Protein AF-A0A8T2BFK9-F1 (afdb_monomer_lite)

Foldseek 3Di:
DDDDDDDDDDPPPPPDDPPLPPPPPVQWFFFWKQAQVRDIDTDTDHLVVQLVDDRMHTDFDADPVRQTDGSSNNSVVRVVVVQCPPCVLNPPPDPDPVPPDVVSVVVSVCSVVVD

Structure (mmCIF, N/CA/C/O backbone):
data_AF-A0A8T2BFK9-F1
#
_entry.id   AF-A0A8T2BFK9-F1
#
loop_
_atom_site.group_PDB
_atom_site.id
_atom_site.type_symbol
_atom_site.label_atom_id
_atom_site.label_alt_id
_atom_site.label_comp_id
_atom_site.label_asym_id
_atom_site.label_entity_id
_atom_site.label_seq_id
_atom_site.pdbx_PDB_ins_code
_atom_site.Cartn_x
_atom_site.Cartn_y
_atom_site.Cartn_z
_atom_site.occupancy
_atom_site.B_iso_or_equiv
_atom_site.auth_seq_id
_atom_site.auth_comp_id
_atom_site.auth_asym_id
_atom_site.auth_atom_id
_atom_site.pdbx_PDB_model_num
ATOM 1 N N . MET A 1 1 ? -18.096 48.099 11.848 1.00 42.66 1 MET A N 1
ATOM 2 C CA . MET A 1 1 ? -18.595 47.252 10.744 1.00 42.66 1 MET A CA 1
ATOM 3 C C . MET A 1 1 ? -18.035 47.788 9.443 1.00 42.66 1 MET A C 1
ATOM 5 O O . MET A 1 1 ? -18.341 48.922 9.105 1.00 42.66 1 MET A O 1
ATOM 9 N N . SER A 1 2 ? -17.185 47.015 8.776 1.00 37.16 2 SER A N 1
ATOM 10 C CA . SER A 1 2 ? -17.027 46.963 7.313 1.00 37.16 2 SER A CA 1
ATOM 11 C C . SER A 1 2 ? -15.966 45.904 7.043 1.00 37.16 2 SER A C 1
ATOM 13 O O . SER A 1 2 ? -14.784 46.130 7.286 1.00 37.16 2 SER A O 1
ATOM 15 N N . GLY A 1 3 ? -16.435 44.709 6.685 1.00 35.38 3 GLY A N 1
ATOM 16 C CA . GLY A 1 3 ? -15.597 43.604 6.246 1.00 35.38 3 GLY A CA 1
ATOM 17 C C . GLY A 1 3 ? -15.188 43.823 4.797 1.00 35.38 3 GLY A C 1
ATOM 18 O O . GLY A 1 3 ? -15.998 44.244 3.974 1.00 35.38 3 GLY A O 1
ATOM 19 N N . THR A 1 4 ? -13.924 43.562 4.504 1.00 39.31 4 THR A N 1
ATOM 20 C CA . THR A 1 4 ? -13.412 43.427 3.144 1.00 39.31 4 THR A CA 1
ATOM 21 C C . THR A 1 4 ? -13.454 41.950 2.773 1.00 39.31 4 THR A C 1
ATOM 23 O O . THR A 1 4 ? -12.675 41.162 3.310 1.00 39.31 4 THR A O 1
ATOM 26 N N . ASP A 1 5 ? -14.374 41.588 1.879 1.00 41.19 5 ASP A N 1
ATOM 27 C CA . ASP A 1 5 ? -14.391 40.296 1.196 1.00 41.19 5 ASP A CA 1
ATOM 28 C C . ASP A 1 5 ? -13.252 40.253 0.173 1.00 41.19 5 ASP A C 1
ATOM 30 O O . ASP A 1 5 ? -13.281 40.946 -0.845 1.00 41.19 5 ASP A O 1
ATOM 34 N N . SER A 1 6 ? -12.248 39.420 0.436 1.00 42.34 6 SER A N 1
ATOM 35 C CA . SER A 1 6 ? -11.244 39.043 -0.557 1.00 42.34 6 SER A CA 1
ATOM 36 C C . SER A 1 6 ? -11.670 37.727 -1.201 1.00 42.34 6 SER A C 1
ATOM 38 O O . SER A 1 6 ? -11.502 36.656 -0.619 1.00 42.34 6 SER A O 1
ATOM 40 N N . GLN A 1 7 ? -12.220 37.805 -2.414 1.00 45.34 7 GLN A N 1
ATOM 41 C CA . GLN A 1 7 ? -12.362 36.648 -3.296 1.00 45.34 7 GLN A CA 1
ATOM 42 C C . GLN A 1 7 ? -10.968 36.136 -3.680 1.00 45.34 7 GLN A C 1
ATOM 44 O O . GLN A 1 7 ? -10.213 36.829 -4.360 1.00 45.34 7 GLN A O 1
ATOM 49 N N . VAL A 1 8 ? -10.632 34.913 -3.270 1.00 36.34 8 VAL A N 1
ATOM 50 C CA . VAL A 1 8 ? -9.450 34.196 -3.764 1.00 36.34 8 VAL A CA 1
ATOM 51 C C . VAL A 1 8 ? -9.893 33.311 -4.925 1.00 36.34 8 VAL A C 1
ATOM 53 O O . VAL A 1 8 ? -10.671 32.374 -4.749 1.00 36.34 8 VAL A O 1
ATOM 56 N N . SER A 1 9 ? -9.419 33.635 -6.128 1.00 38.84 9 SER A N 1
ATOM 57 C CA . SER A 1 9 ? -9.572 32.804 -7.317 1.00 38.84 9 SER A CA 1
ATOM 58 C C . SER A 1 9 ? -8.622 31.606 -7.236 1.00 38.84 9 SER A C 1
ATOM 60 O O . SER A 1 9 ? -7.401 31.746 -7.268 1.00 38.84 9 SER A O 1
ATOM 62 N N . HIS A 1 10 ? -9.179 30.400 -7.142 1.00 37.72 10 HIS A N 1
ATOM 63 C CA . HIS A 1 10 ? -8.409 29.172 -7.306 1.00 37.72 10 HIS A CA 1
ATOM 64 C C . HIS A 1 10 ? -8.292 28.843 -8.796 1.00 37.72 10 HIS A C 1
ATOM 66 O O . HIS A 1 10 ? -9.161 28.201 -9.379 1.00 37.72 10 HIS A O 1
ATOM 72 N N . ASN A 1 11 ? -7.202 29.300 -9.412 1.00 38.94 11 ASN A N 1
ATOM 73 C CA . ASN A 1 11 ? -6.717 28.728 -10.662 1.00 38.94 11 ASN A CA 1
ATOM 74 C C . ASN A 1 11 ? -5.961 27.439 -10.315 1.00 38.94 11 ASN A C 1
ATOM 76 O O . ASN A 1 11 ? -4.835 27.493 -9.822 1.00 38.94 11 ASN A O 1
ATOM 80 N N . GLU A 1 12 ? -6.592 26.282 -10.520 1.00 43.38 12 GLU A N 1
ATOM 81 C CA . GLU A 1 12 ? -5.935 24.983 -10.363 1.00 43.38 12 GLU A CA 1
ATOM 82 C C . GLU A 1 12 ? -5.007 24.729 -11.559 1.00 43.38 12 GLU A C 1
ATOM 84 O O . GLU A 1 12 ? -5.443 24.361 -12.651 1.00 43.38 12 GLU A O 1
ATOM 89 N N . ASP A 1 13 ? -3.710 24.951 -11.351 1.00 41.88 13 ASP A N 1
ATOM 90 C CA . ASP A 1 13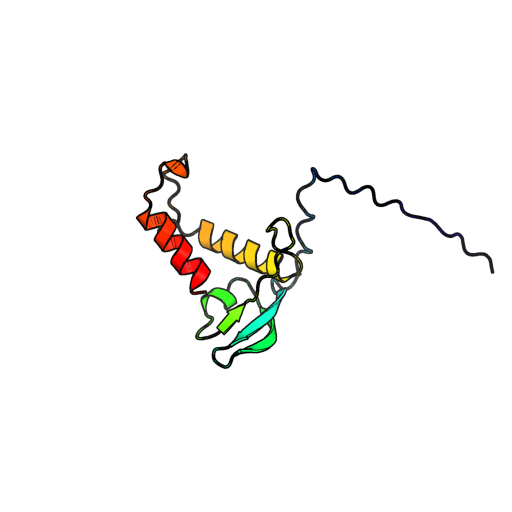 ? -2.657 24.541 -12.275 1.00 41.88 13 ASP A CA 1
ATOM 91 C C . ASP A 1 13 ? -2.530 23.007 -12.252 1.00 41.88 13 ASP A C 1
ATOM 93 O O . ASP A 1 13 ? -1.917 22.407 -11.367 1.00 41.88 13 ASP A O 1
ATOM 97 N N . LEU A 1 14 ? -3.166 22.362 -13.232 1.00 49.53 14 LEU A N 1
ATOM 98 C CA . LEU A 1 14 ? -3.252 20.905 -13.400 1.00 49.53 14 LEU A CA 1
ATOM 99 C C . LEU A 1 14 ? -1.898 20.225 -13.689 1.00 49.53 14 LEU A C 1
ATOM 101 O O . LEU A 1 14 ? -1.863 18.998 -13.827 1.00 49.53 14 LEU A O 1
ATOM 105 N N . SER A 1 15 ? -0.806 20.991 -13.804 1.00 46.62 15 SER A N 1
ATOM 106 C CA . SER A 1 15 ? 0.544 20.469 -14.043 1.00 46.62 15 SER A CA 1
ATOM 107 C C . SER A 1 15 ? 1.371 20.276 -12.768 1.00 46.62 15 SER A C 1
ATOM 109 O O . SER A 1 15 ? 2.423 19.630 -12.829 1.00 46.62 15 SER A O 1
ATOM 111 N N . ALA A 1 16 ? 0.938 20.809 -11.624 1.00 47.28 16 ALA A N 1
ATOM 112 C CA . ALA A 1 16 ? 1.640 20.590 -10.369 1.00 47.28 16 ALA A CA 1
ATOM 113 C C . ALA A 1 16 ? 1.334 19.177 -9.835 1.00 47.28 16 ALA A C 1
ATOM 115 O O . ALA A 1 16 ? 0.168 18.761 -9.841 1.00 47.28 16 ALA A O 1
ATOM 116 N N . PRO A 1 17 ? 2.338 18.411 -9.356 1.00 48.25 17 PRO A N 1
ATOM 117 C CA . PRO A 1 17 ? 2.041 17.242 -8.541 1.00 48.25 17 PRO A CA 1
ATOM 118 C C . PRO A 1 17 ? 1.132 17.689 -7.386 1.00 48.25 17 PRO A C 1
ATOM 120 O O . PRO A 1 17 ? 1.320 18.801 -6.878 1.00 48.25 17 PRO A O 1
ATOM 123 N N . PRO A 1 18 ? 0.141 16.868 -6.981 1.00 48.78 18 PRO A N 1
ATOM 124 C CA . PRO A 1 18 ? -0.705 17.206 -5.848 1.00 48.78 18 PRO A CA 1
ATOM 125 C C . PRO A 1 18 ? 0.203 17.614 -4.689 1.00 48.78 18 PRO A C 1
ATOM 127 O O . PRO A 1 18 ? 1.225 16.941 -4.496 1.00 48.78 18 PRO A O 1
ATOM 130 N N . PRO A 1 19 ? -0.117 18.692 -3.951 1.00 47.41 19 PRO A N 1
ATOM 131 C CA . PRO A 1 19 ? 0.653 19.040 -2.770 1.00 47.41 19 PRO A CA 1
ATOM 132 C C . PRO A 1 19 ? 0.805 17.767 -1.948 1.00 47.41 19 PRO A C 1
ATOM 134 O O . PRO A 1 19 ? -0.193 17.094 -1.667 1.00 47.41 19 PRO A O 1
ATOM 137 N N . LEU A 1 20 ? 2.061 17.388 -1.678 1.00 47.59 20 LEU A N 1
ATOM 138 C CA . LEU A 1 20 ? 2.361 16.260 -0.808 1.00 47.59 20 LEU A CA 1
ATOM 139 C C . LEU A 1 20 ? 1.499 16.479 0.430 1.00 47.59 20 LEU A C 1
ATOM 141 O O . LEU A 1 20 ? 1.572 17.550 1.037 1.00 47.59 20 LEU A O 1
ATOM 145 N N . GLY A 1 21 ? 0.589 15.532 0.691 1.00 52.25 21 GLY A N 1
ATOM 146 C CA . GLY A 1 21 ? -0.366 15.665 1.786 1.00 52.25 21 GLY A CA 1
ATOM 147 C C . GLY A 1 21 ? 0.394 16.067 3.049 1.00 52.25 21 GLY A C 1
ATOM 148 O O . GLY A 1 21 ? 1.548 15.647 3.179 1.00 52.25 21 GLY A O 1
ATOM 149 N N . PRO A 1 22 ? -0.197 16.907 3.923 1.00 51.94 22 PRO A N 1
ATOM 150 C CA . PRO A 1 22 ? 0.501 17.448 5.080 1.00 51.94 22 PRO A CA 1
ATOM 151 C C . PRO A 1 22 ? 1.271 16.320 5.749 1.00 51.94 22 PRO A C 1
ATOM 153 O O . PRO A 1 22 ? 0.688 15.277 6.057 1.00 51.94 22 PRO A O 1
ATOM 156 N N . GLU A 1 23 ? 2.585 16.501 5.875 1.00 48.66 23 GLU A N 1
ATOM 157 C CA . GLU A 1 23 ? 3.438 15.589 6.618 1.00 48.66 23 GLU A CA 1
ATOM 158 C C . GLU A 1 23 ? 2.851 15.537 8.027 1.00 48.66 23 GLU A C 1
ATOM 160 O O . GLU A 1 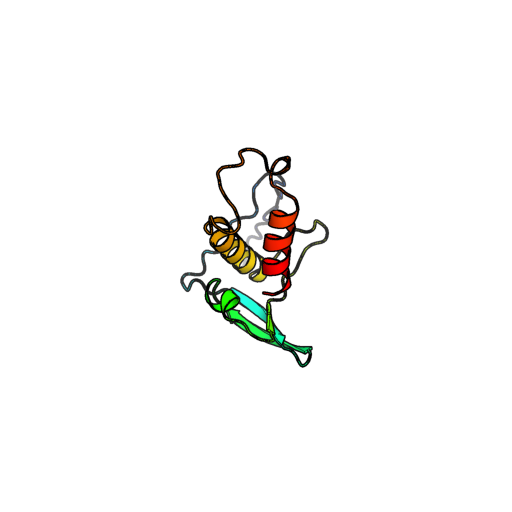23 ? 3.007 16.457 8.830 1.00 48.66 23 GLU A O 1
ATOM 165 N N . LEU A 1 24 ? 2.031 14.518 8.290 1.00 55.34 24 LEU A N 1
ATOM 166 C CA . LEU A 1 24 ? 1.439 14.324 9.597 1.00 55.34 24 LEU A CA 1
ATOM 167 C C . LEU A 1 24 ? 2.628 14.128 10.523 1.00 55.34 24 LEU A C 1
ATOM 169 O O . LEU A 1 24 ? 3.330 13.129 10.407 1.00 55.34 24 LEU A O 1
ATOM 173 N N . ALA A 1 25 ? 2.856 15.074 11.433 1.00 55.69 25 ALA A N 1
ATOM 174 C CA . ALA A 1 25 ? 3.981 15.057 12.371 1.00 55.69 25 ALA A CA 1
ATOM 175 C C . ALA A 1 25 ? 4.075 13.750 13.194 1.00 55.69 25 ALA A C 1
ATOM 177 O O . ALA A 1 25 ? 5.091 13.473 13.822 1.00 55.69 25 ALA A O 1
ATOM 178 N N . SER A 1 26 ? 3.011 12.938 13.192 1.00 66.56 26 SER A N 1
ATOM 179 C CA . SER A 1 26 ? 2.915 11.622 13.824 1.00 66.56 26 SER A CA 1
ATOM 180 C C . SER A 1 26 ? 3.244 10.428 12.912 1.00 66.56 26 SER A C 1
ATOM 182 O O . SER A 1 26 ? 3.349 9.310 13.415 1.00 66.56 26 SER A O 1
ATOM 184 N N . GLY A 1 27 ? 3.345 10.610 11.590 1.00 81.19 27 GLY A N 1
ATOM 185 C CA . GLY A 1 27 ? 3.474 9.520 10.615 1.00 81.19 27 GLY A CA 1
ATOM 186 C C . GLY A 1 27 ? 2.259 8.580 10.560 1.00 81.19 27 GLY A C 1
ATOM 187 O O . GLY A 1 27 ? 2.396 7.422 10.158 1.00 81.19 27 GLY A O 1
ATOM 188 N N . LYS A 1 28 ? 1.085 9.045 11.014 1.00 90.06 28 LYS A N 1
ATOM 189 C CA . LYS A 1 28 ? -0.182 8.299 11.017 1.00 90.06 28 LYS A CA 1
ATOM 190 C C . LYS A 1 28 ? -1.257 9.070 10.268 1.00 90.06 28 LYS A C 1
ATOM 192 O O . LYS A 1 28 ? -1.424 10.259 10.512 1.00 90.06 28 LYS A O 1
ATOM 197 N N . TRP A 1 29 ? -2.030 8.373 9.446 1.00 92.56 29 TRP A N 1
ATOM 198 C CA . TRP A 1 29 ? -3.115 8.914 8.629 1.00 92.56 29 TRP A CA 1
ATOM 199 C C . TRP A 1 29 ? -4.464 8.443 9.157 1.00 92.56 29 TRP A C 1
ATOM 201 O O . TRP A 1 29 ? -4.586 7.301 9.610 1.00 92.56 29 TRP A O 1
ATOM 211 N N . ARG A 1 30 ? -5.482 9.306 9.086 1.00 93.75 30 ARG A N 1
ATOM 212 C CA . ARG A 1 30 ? -6.852 8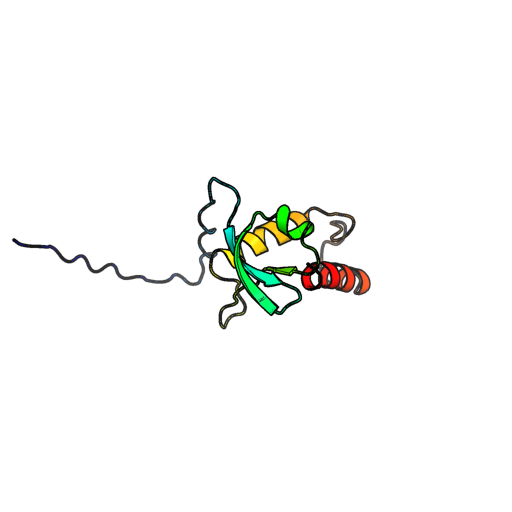.931 9.439 1.00 93.75 30 ARG A CA 1
ATOM 213 C C . ARG A 1 30 ? -7.486 8.211 8.258 1.00 93.75 30 ARG A C 1
ATOM 215 O O . ARG A 1 30 ? -7.745 8.817 7.221 1.00 93.75 30 ARG A O 1
ATOM 222 N N . VAL A 1 31 ? -7.728 6.914 8.394 1.00 94.44 31 VAL A N 1
ATOM 223 C CA . VAL A 1 31 ? -8.205 6.084 7.282 1.00 94.44 31 VAL A CA 1
ATOM 224 C C . VAL A 1 31 ? -9.373 5.206 7.686 1.00 94.44 31 VAL A C 1
ATOM 226 O O . VAL A 1 31 ? -9.536 4.845 8.851 1.00 94.44 31 VAL A O 1
ATOM 229 N N . ARG A 1 32 ? -10.182 4.838 6.692 1.00 96.00 32 ARG A N 1
ATOM 230 C CA . ARG A 1 32 ? -11.229 3.835 6.864 1.00 96.00 32 ARG A CA 1
ATOM 231 C C . ARG A 1 32 ? -10.625 2.448 6.730 1.00 96.00 32 ARG A C 1
ATOM 233 O O . ARG A 1 32 ? -9.873 2.196 5.790 1.00 96.00 32 ARG A O 1
ATOM 240 N N . VAL A 1 33 ? -10.984 1.548 7.631 1.00 95.69 33 VAL A N 1
ATOM 241 C CA . VAL A 1 33 ? -10.542 0.156 7.617 1.00 95.69 33 VAL A CA 1
ATOM 242 C C . VAL A 1 33 ? -11.764 -0.742 7.598 1.00 95.69 33 VAL A C 1
ATOM 244 O O . VAL A 1 33 ? -12.709 -0.499 8.340 1.00 95.69 33 VAL A O 1
ATOM 247 N N . VAL A 1 34 ? -11.745 -1.754 6.733 1.00 95.75 34 VAL A N 1
ATOM 248 C CA . VAL A 1 34 ? -12.759 -2.810 6.697 1.00 95.75 34 VAL A CA 1
ATOM 249 C C . VAL A 1 34 ? -12.168 -4.090 7.271 1.00 95.75 34 VAL A C 1
ATOM 251 O O . VAL A 1 34 ? -11.069 -4.485 6.876 1.00 95.75 34 VAL A O 1
ATOM 254 N N . ASP A 1 35 ? -12.868 -4.711 8.214 1.00 94.50 35 ASP A N 1
ATOM 255 C CA . ASP A 1 35 ? -12.509 -6.018 8.771 1.00 94.50 35 ASP A CA 1
ATOM 256 C C . ASP A 1 35 ? -13.185 -7.182 8.021 1.00 94.50 35 ASP A C 1
ATOM 258 O O . ASP A 1 35 ? -13.929 -6.986 7.055 1.00 94.50 35 ASP A O 1
ATOM 262 N N . GLY A 1 36 ? -12.889 -8.414 8.439 1.00 91.44 36 GLY A N 1
ATOM 263 C CA . GLY A 1 36 ? -13.453 -9.631 7.852 1.00 91.44 36 GLY A CA 1
ATOM 264 C C . GLY A 1 36 ? -14.969 -9.770 8.010 1.00 91.44 36 GLY A C 1
ATOM 265 O O . GLY A 1 36 ? -15.584 -10.483 7.220 1.00 91.44 36 GLY A O 1
ATOM 266 N N . ASP A 1 37 ? -15.575 -9.041 8.950 1.00 93.69 37 ASP A N 1
ATOM 267 C CA . ASP A 1 37 ? -17.026 -8.999 9.172 1.00 93.69 37 ASP A CA 1
ATOM 268 C C . ASP A 1 37 ? -17.698 -7.862 8.374 1.00 93.69 37 ASP A C 1
ATOM 270 O O . ASP A 1 37 ? -18.870 -7.541 8.581 1.00 93.69 37 ASP A O 1
ATOM 274 N N . ALA A 1 38 ? -16.955 -7.242 7.448 1.00 92.31 38 ALA A N 1
ATOM 275 C CA . ALA A 1 38 ? -17.361 -6.089 6.647 1.00 92.31 38 ALA A CA 1
ATOM 276 C C . ALA A 1 38 ? -17.727 -4.839 7.469 1.00 92.31 38 ALA A C 1
ATOM 278 O O . ALA A 1 38 ? -18.362 -3.911 6.953 1.00 92.31 38 ALA A O 1
ATOM 279 N N . LYS A 1 39 ? -17.299 -4.765 8.733 1.00 96.44 39 LYS A N 1
ATOM 280 C CA . LYS A 1 39 ? -17.467 -3.570 9.554 1.00 96.44 39 LYS A CA 1
ATOM 281 C C . LYS A 1 39 ? -16.398 -2.551 9.174 1.00 96.44 39 LYS A C 1
ATOM 283 O O . LYS A 1 39 ? -15.221 -2.873 9.031 1.00 96.44 39 LYS A O 1
ATOM 288 N N . ILE A 1 40 ? -16.833 -1.303 9.008 1.00 96.88 40 ILE A N 1
ATOM 289 C CA . ILE A 1 40 ? -15.965 -0.182 8.646 1.00 96.88 40 ILE A CA 1
ATOM 290 C C . ILE A 1 40 ? -15.734 0.697 9.876 1.00 96.88 40 ILE A C 1
ATOM 292 O O . ILE A 1 40 ? -16.689 1.178 10.488 1.00 96.88 40 ILE A O 1
ATOM 296 N N . THR A 1 41 ? -14.470 0.932 10.212 1.00 96.69 41 THR A N 1
ATOM 297 C CA . THR A 1 41 ? -14.023 1.823 11.294 1.00 96.69 41 THR A CA 1
ATOM 298 C C . THR A 1 41 ? -13.116 2.920 10.744 1.00 96.69 41 THR A C 1
ATOM 300 O O . THR A 1 41 ? -12.524 2.767 9.677 1.00 96.69 41 THR A O 1
ATOM 303 N N . GLU A 1 42 ? -13.016 4.047 11.449 1.00 96.12 42 GLU A N 1
ATOM 304 C CA . GLU A 1 42 ? -12.038 5.097 11.150 1.00 96.12 42 GLU A CA 1
ATOM 305 C C . GLU A 1 42 ? -10.925 5.056 12.200 1.00 96.12 42 GLU A C 1
ATOM 307 O O . GLU A 1 42 ? -11.192 5.143 13.399 1.00 96.12 42 GLU A O 1
ATOM 312 N N . GLU A 1 43 ? -9.681 4.878 11.757 1.00 94.56 43 GLU A N 1
ATOM 313 C CA . GLU A 1 43 ? -8.529 4.627 12.625 1.00 94.56 43 GLU A CA 1
ATOM 314 C C . GLU A 1 43 ? -7.300 5.429 12.181 1.00 94.56 43 GLU A C 1
ATOM 316 O O . GLU A 1 43 ? -7.138 5.764 11.007 1.00 94.56 43 GLU A O 1
ATOM 321 N N . MET A 1 44 ? -6.418 5.733 13.138 1.00 94.06 44 MET A N 1
ATOM 322 C CA . MET A 1 44 ? -5.123 6.365 12.874 1.00 94.06 44 MET A CA 1
ATOM 323 C C . MET A 1 44 ? -4.074 5.284 12.611 1.00 94.06 44 MET A C 1
ATOM 325 O O . MET A 1 44 ? -3.598 4.646 13.551 1.00 94.06 44 MET A O 1
ATOM 329 N N . ILE A 1 45 ? -3.697 5.108 11.345 1.00 93.19 45 ILE A N 1
ATOM 330 C CA . ILE A 1 45 ? -2.810 4.030 10.888 1.00 93.19 45 ILE A CA 1
ATOM 331 C C . ILE A 1 45 ? -1.537 4.620 10.276 1.00 93.19 45 ILE A C 1
ATOM 333 O O . ILE A 1 45 ? -1.590 5.548 9.470 1.00 93.19 45 ILE A O 1
ATOM 337 N N . SER A 1 46 ? -0.380 4.079 10.648 1.00 91.62 46 SER A N 1
ATOM 338 C CA . SER A 1 46 ? 0.906 4.336 9.991 1.00 91.62 46 SER A CA 1
ATOM 339 C C . SER A 1 46 ? 1.168 3.348 8.855 1.00 91.62 46 SER A C 1
ATOM 341 O O . SER A 1 46 ? 0.682 2.218 8.871 1.00 91.62 46 SER A O 1
ATOM 343 N N . GLY A 1 47 ? 2.034 3.726 7.910 1.00 87.94 47 GLY A N 1
ATOM 344 C CA . GLY A 1 47 ? 2.440 2.842 6.809 1.00 87.94 47 GLY A CA 1
ATOM 345 C C . GLY A 1 47 ? 3.071 1.524 7.274 1.00 87.94 47 GLY A C 1
ATOM 346 O O . GLY A 1 47 ? 2.967 0.520 6.580 1.00 87.94 47 GLY A O 1
ATOM 347 N N . LYS A 1 48 ? 3.680 1.498 8.469 1.00 87.31 48 LYS A N 1
ATOM 348 C CA . LYS A 1 48 ? 4.241 0.276 9.068 1.00 87.31 48 LYS A CA 1
ATOM 349 C C . LYS A 1 48 ? 3.159 -0.669 9.592 1.00 87.31 48 LYS A C 1
ATOM 351 O O . LYS A 1 48 ? 3.288 -1.876 9.4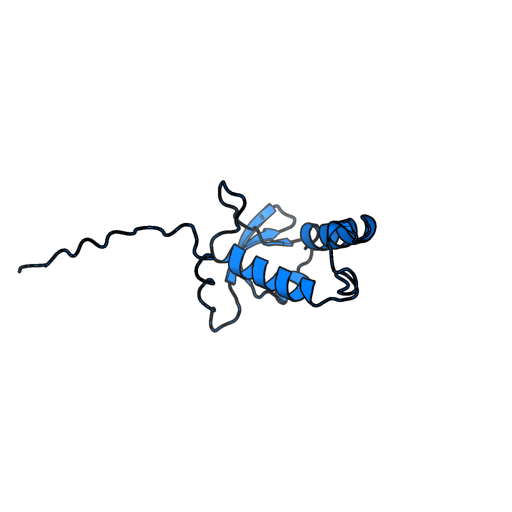28 1.00 87.31 48 LYS A O 1
ATOM 356 N N . GLU A 1 49 ? 2.111 -0.124 10.211 1.00 91.25 49 GLU A N 1
ATOM 357 C CA . GLU A 1 49 ? 1.005 -0.906 10.786 1.00 91.25 49 GLU A CA 1
ATOM 358 C C . GLU A 1 49 ? 0.214 -1.651 9.698 1.00 91.25 49 GLU A C 1
ATOM 360 O O . GLU A 1 49 ? -0.230 -2.773 9.936 1.00 91.25 49 GLU A O 1
ATOM 365 N N . VAL A 1 50 ? 0.114 -1.078 8.491 1.00 92.19 50 VAL A N 1
ATOM 366 C CA . VAL A 1 50 ? -0.555 -1.691 7.327 1.00 92.19 50 VAL A CA 1
ATOM 367 C C . VAL A 1 50 ? -0.013 -3.091 7.021 1.00 92.19 50 VAL A C 1
ATOM 369 O O . VAL A 1 50 ? -0.790 -4.023 6.854 1.00 92.19 50 VAL A O 1
ATOM 372 N N . TRP A 1 51 ? 1.307 -3.282 7.057 1.00 88.75 51 TRP A N 1
ATOM 373 C CA . TRP A 1 51 ? 1.938 -4.577 6.763 1.00 88.75 51 TRP A CA 1
ATOM 374 C C . TRP A 1 51 ? 1.661 -5.669 7.803 1.00 88.75 51 TRP A C 1
ATOM 376 O O . TRP A 1 51 ? 1.935 -6.840 7.554 1.00 88.75 51 TRP A O 1
ATOM 386 N N . SER A 1 52 ? 1.151 -5.293 8.978 1.00 90.38 52 SER A N 1
ATOM 387 C CA . SER A 1 52 ? 0.818 -6.213 10.071 1.00 90.38 52 SER A CA 1
ATOM 388 C C . SER A 1 52 ? -0.679 -6.513 10.181 1.00 90.38 52 SER A C 1
ATOM 390 O O . SER A 1 52 ? -1.093 -7.246 11.081 1.00 90.38 52 SER A O 1
ATOM 392 N N . MET A 1 53 ? -1.504 -5.945 9.295 1.00 90.81 53 MET A N 1
ATOM 393 C CA . MET A 1 53 ? -2.946 -6.165 9.307 1.00 90.81 53 MET A CA 1
ATOM 394 C C . MET A 1 53 ? -3.287 -7.600 8.893 1.00 90.81 53 MET A C 1
ATOM 396 O O . MET A 1 53 ? -2.835 -8.100 7.868 1.00 90.81 53 MET A O 1
ATOM 400 N N . LEU A 1 54 ? -4.117 -8.260 9.702 1.00 89.62 54 LEU A N 1
ATOM 401 C CA . LEU A 1 54 ? -4.635 -9.599 9.434 1.00 89.62 54 LEU A CA 1
ATOM 402 C C . LEU A 1 54 ? -6.158 -9.545 9.412 1.00 89.62 54 LEU A C 1
ATOM 404 O O . LEU A 1 54 ? -6.768 -9.008 10.336 1.00 89.62 54 LEU A O 1
ATOM 408 N N . ASN A 1 55 ? -6.770 -10.116 8.372 1.00 90.88 55 ASN A N 1
ATOM 409 C CA . ASN A 1 55 ? -8.227 -10.157 8.196 1.00 90.88 55 ASN A CA 1
ATOM 410 C C . ASN A 1 55 ? -8.908 -8.772 8.251 1.00 90.88 55 ASN A C 1
ATOM 412 O O . ASN A 1 55 ? -10.052 -8.635 8.678 1.00 90.88 55 ASN A O 1
ATOM 416 N N . ARG A 1 56 ? -8.179 -7.727 7.858 1.00 93.75 56 ARG A N 1
ATOM 417 C CA . ARG A 1 56 ? -8.660 -6.352 7.735 1.00 93.75 56 ARG A CA 1
ATOM 418 C C . ARG A 1 56 ? -7.768 -5.601 6.759 1.00 93.75 56 ARG A C 1
ATOM 420 O O . ARG A 1 56 ? -6.606 -5.962 6.622 1.00 93.75 56 ARG A O 1
ATOM 427 N N . ARG A 1 57 ? -8.300 -4.570 6.110 1.00 94.00 57 ARG A N 1
ATOM 428 C CA . ARG A 1 57 ? -7.583 -3.803 5.081 1.00 94.00 57 ARG A CA 1
ATOM 429 C C . ARG A 1 57 ? -8.004 -2.345 5.063 1.00 94.00 57 ARG A C 1
ATOM 431 O O . ARG A 1 57 ? -9.167 -2.011 5.313 1.00 94.00 57 ARG A O 1
ATOM 438 N N . VAL A 1 58 ? -7.062 -1.475 4.730 1.00 94.62 58 VAL A N 1
ATOM 439 C CA . VAL A 1 58 ? -7.337 -0.049 4.541 1.00 94.62 58 VAL A CA 1
ATOM 440 C C . VAL A 1 58 ? -8.144 0.156 3.258 1.00 94.62 58 VAL A C 1
ATOM 442 O O . VAL A 1 58 ? -7.821 -0.389 2.206 1.00 94.62 58 VAL A O 1
ATOM 445 N N . ILE A 1 59 ? -9.184 0.983 3.329 1.00 94.12 59 ILE A N 1
ATOM 446 C CA . ILE A 1 59 ? -9.925 1.438 2.153 1.00 94.12 59 ILE A CA 1
ATOM 447 C C . ILE A 1 59 ? -9.213 2.665 1.580 1.00 94.12 59 ILE A C 1
ATOM 449 O O . ILE A 1 59 ? -9.112 3.697 2.248 1.00 94.12 59 ILE A O 1
ATOM 453 N N . VAL A 1 60 ? -8.762 2.564 0.329 1.00 93.06 60 VAL A N 1
ATOM 454 C CA . VAL A 1 60 ? -8.170 3.684 -0.412 1.00 93.06 60 VAL A CA 1
ATOM 455 C C . VAL A 1 60 ? -9.227 4.307 -1.318 1.00 93.06 60 VAL A C 1
ATOM 457 O O . VAL A 1 60 ? -9.775 3.645 -2.200 1.00 93.06 60 VAL A O 1
ATOM 460 N N . ASP A 1 61 ? -9.519 5.587 -1.094 1.00 91.19 61 ASP A N 1
ATOM 461 C CA . ASP A 1 61 ? -10.457 6.341 -1.923 1.00 91.19 61 ASP A CA 1
ATOM 462 C C . ASP A 1 61 ? -9.754 6.805 -3.203 1.00 91.19 61 ASP A C 1
ATOM 464 O O . ASP A 1 61 ? -8.716 7.464 -3.138 1.00 91.19 61 ASP A O 1
ATOM 468 N N . PHE A 1 62 ? -10.353 6.530 -4.362 1.00 91.06 62 PHE A N 1
ATOM 469 C CA . PHE A 1 62 ? -9.871 7.008 -5.658 1.00 91.06 62 PHE A CA 1
ATOM 470 C C . PHE A 1 62 ? -10.850 8.009 -6.271 1.00 91.06 62 PHE A C 1
ATOM 472 O O . PHE A 1 62 ? -12.069 7.830 -6.219 1.00 91.06 62 PHE A O 1
ATOM 479 N N . ASN A 1 63 ? -10.324 9.071 -6.881 1.00 91.56 63 ASN A N 1
ATOM 480 C CA . ASN A 1 63 ? -11.136 9.982 -7.685 1.00 91.56 63 ASN A CA 1
ATOM 481 C C . ASN A 1 63 ? -11.469 9.371 -9.063 1.00 91.56 63 ASN A C 1
ATOM 483 O O . ASN A 1 63 ? -10.982 8.305 -9.436 1.00 91.56 63 ASN A O 1
ATOM 487 N N . ARG A 1 64 ? -12.265 10.081 -9.875 1.00 92.75 64 ARG A N 1
ATOM 488 C CA . ARG A 1 64 ? -12.654 9.634 -11.232 1.00 92.75 64 ARG A CA 1
ATOM 489 C C . ARG A 1 64 ? -11.477 9.444 -12.199 1.00 92.75 64 ARG A C 1
ATOM 491 O O . ARG A 1 64 ? -11.643 8.802 -13.228 1.00 92.75 64 ARG A O 1
ATOM 498 N N . ARG A 1 65 ? -10.307 10.011 -11.889 1.00 92.25 65 ARG A N 1
ATOM 499 C CA . ARG A 1 65 ? -9.065 9.872 -12.664 1.00 92.25 65 ARG A CA 1
ATOM 500 C C . ARG A 1 65 ? -8.186 8.723 -12.154 1.00 92.25 65 ARG A C 1
ATOM 502 O O . ARG A 1 65 ? -7.072 8.567 -12.641 1.00 92.25 65 ARG A O 1
ATOM 509 N N . GLY A 1 66 ? -8.649 7.958 -11.163 1.00 87.62 66 GLY A N 1
ATOM 510 C CA . GLY A 1 66 ? -7.882 6.875 -10.550 1.00 87.62 66 GLY A CA 1
ATOM 511 C C . GLY A 1 66 ? -6.741 7.353 -9.651 1.00 87.62 66 GLY A C 1
ATOM 512 O O . GLY A 1 66 ? -5.838 6.576 -9.361 1.00 87.62 66 GLY A O 1
ATOM 513 N N . GLN A 1 67 ? -6.746 8.615 -9.208 1.00 89.19 67 GLN A N 1
ATOM 514 C CA . GLN A 1 67 ? -5.757 9.105 -8.246 1.00 89.19 67 GLN A CA 1
ATOM 515 C C . GLN A 1 67 ? -6.263 8.851 -6.825 1.00 89.19 67 GLN A C 1
ATOM 517 O O . GLN A 1 67 ? -7.434 9.147 -6.552 1.00 89.19 67 GLN A O 1
ATOM 522 N N . PRO A 1 68 ? -5.416 8.336 -5.922 1.00 90.44 68 PRO A N 1
ATOM 523 C CA . PRO A 1 68 ? -5.792 8.184 -4.530 1.00 90.44 68 PRO A CA 1
ATOM 524 C C . PRO A 1 68 ? -5.952 9.569 -3.890 1.00 90.44 68 PRO A C 1
ATOM 526 O O . PRO A 1 68 ? -5.174 10.486 -4.160 1.00 90.44 68 PRO A O 1
ATOM 529 N N . ILE A 1 69 ? -6.980 9.736 -3.064 1.00 88.88 69 ILE A N 1
ATOM 530 C CA . ILE A 1 69 ? -7.340 11.017 -2.446 1.00 88.88 69 ILE A CA 1
ATOM 531 C C . ILE A 1 69 ? -7.409 10.910 -0.920 1.00 88.88 69 ILE A C 1
ATOM 533 O O . ILE A 1 69 ? -7.496 9.819 -0.348 1.00 88.88 69 ILE A O 1
ATOM 537 N N . LYS A 1 70 ? -7.413 12.080 -0.265 1.00 88.94 70 LYS A N 1
ATOM 538 C CA . LYS A 1 70 ? -7.454 12.237 1.200 1.00 88.94 70 LYS A CA 1
ATOM 539 C C . LYS A 1 70 ? -6.256 11.565 1.895 1.00 88.94 70 LYS A C 1
ATOM 541 O O . LYS A 1 70 ? -5.294 11.143 1.254 1.00 88.94 70 LYS A O 1
ATOM 546 N N . ASP A 1 71 ? -6.347 11.426 3.212 1.00 89.88 71 ASP A N 1
ATOM 547 C CA . ASP A 1 71 ? -5.374 10.747 4.073 1.00 89.88 71 ASP A CA 1
ATOM 548 C C . ASP A 1 71 ? -5.049 9.316 3.612 1.00 89.88 71 ASP A C 1
ATOM 550 O O . ASP A 1 71 ? -3.900 8.884 3.701 1.00 89.88 71 ASP A O 1
ATOM 554 N N . SER A 1 72 ? -6.025 8.602 3.031 1.00 90.31 72 SER A N 1
ATOM 555 C CA . SER A 1 72 ? -5.810 7.255 2.485 1.00 90.31 72 SER A CA 1
ATOM 556 C C . SER A 1 72 ? -4.785 7.223 1.348 1.00 90.31 72 SER A C 1
ATOM 558 O O . SER A 1 72 ? -4.040 6.253 1.227 1.00 90.31 72 SER A O 1
ATOM 560 N N . GLY A 1 73 ? -4.685 8.298 0.557 1.00 90.69 73 GLY A N 1
ATOM 561 C CA . GLY A 1 73 ? -3.673 8.415 -0.488 1.00 90.69 73 GLY A CA 1
ATOM 562 C C . GLY A 1 73 ? -2.273 8.677 0.053 1.00 90.69 73 GLY A C 1
ATOM 563 O O . GLY A 1 73 ? -1.312 8.117 -0.471 1.00 90.69 73 GLY A O 1
ATOM 564 N N . GLY A 1 74 ? -2.158 9.450 1.137 1.00 89.44 74 GLY A N 1
ATOM 565 C CA . GLY A 1 74 ? -0.889 9.639 1.843 1.00 89.44 74 GLY A CA 1
ATOM 566 C C . GLY A 1 74 ? -0.361 8.325 2.425 1.00 89.44 74 GLY A C 1
ATOM 567 O O . GLY A 1 74 ? 0.791 7.961 2.182 1.00 89.44 74 GLY A O 1
ATOM 568 N N . LEU A 1 75 ? -1.229 7.566 3.105 1.00 92.00 75 LEU A N 1
ATOM 569 C CA . LEU A 1 75 ? -0.884 6.246 3.636 1.00 92.00 75 LEU A CA 1
ATOM 570 C C . LEU A 1 75 ? -0.504 5.263 2.521 1.00 92.00 75 LEU A C 1
ATOM 572 O O . LEU A 1 75 ? 0.533 4.608 2.607 1.00 92.00 75 LEU A O 1
ATOM 576 N N . PHE A 1 76 ? -1.299 5.205 1.448 1.00 91.56 76 PHE A N 1
ATOM 577 C CA . PHE A 1 76 ? -1.016 4.350 0.296 1.00 91.56 76 PHE A CA 1
ATOM 578 C C . PHE A 1 76 ? 0.333 4.689 -0.355 1.00 91.56 76 PHE A C 1
ATOM 580 O O . PHE A 1 76 ? 1.123 3.789 -0.635 1.00 91.56 76 PHE A O 1
ATOM 587 N N . GLY A 1 77 ? 0.646 5.977 -0.521 1.00 90.06 77 GLY A N 1
A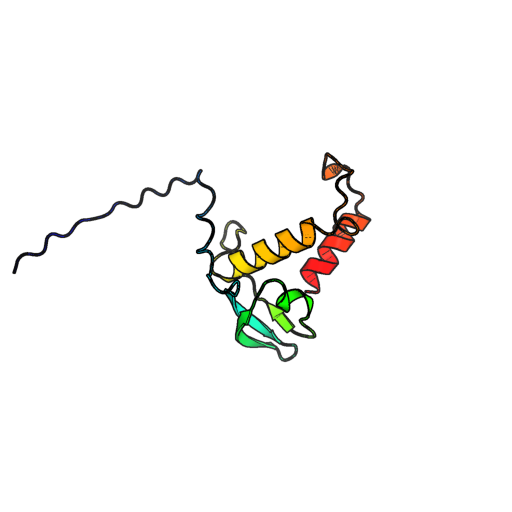TOM 588 C CA . GLY A 1 77 ? 1.950 6.432 -1.009 1.00 90.06 77 GLY A CA 1
ATOM 589 C C . GLY A 1 77 ? 3.107 6.019 -0.093 1.00 90.06 77 GLY A C 1
ATOM 590 O O . GLY A 1 77 ? 4.139 5.562 -0.583 1.00 90.06 77 GLY A O 1
ATOM 591 N N . SER A 1 78 ? 2.926 6.101 1.229 1.00 89.44 78 SER A N 1
ATOM 592 C CA . SER A 1 78 ? 3.920 5.634 2.207 1.00 89.44 78 SER A CA 1
ATOM 593 C C . SER A 1 78 ? 4.171 4.124 2.098 1.00 89.44 78 SER A C 1
ATOM 595 O O . SER A 1 78 ? 5.327 3.691 2.066 1.00 89.44 78 SER A O 1
ATOM 597 N N . CYS A 1 79 ? 3.111 3.321 1.961 1.00 89.19 79 CYS A N 1
ATOM 598 C CA . CYS A 1 79 ? 3.225 1.879 1.741 1.00 89.19 79 CYS A CA 1
ATOM 599 C C . CYS A 1 79 ? 3.927 1.566 0.412 1.00 89.19 79 CYS A C 1
ATOM 601 O O . CYS A 1 79 ? 4.863 0.772 0.399 1.00 89.19 79 CYS A O 1
ATOM 603 N N . LEU A 1 80 ? 3.564 2.227 -0.692 1.00 89.12 80 LEU A N 1
ATOM 604 C CA . LEU A 1 80 ? 4.262 2.055 -1.972 1.00 89.12 80 LEU A CA 1
ATOM 605 C C . LEU A 1 80 ? 5.745 2.430 -1.879 1.00 89.12 80 LEU A C 1
ATOM 607 O O . LEU A 1 80 ? 6.586 1.714 -2.419 1.00 89.12 80 LEU A O 1
ATOM 611 N N . GLY A 1 81 ? 6.076 3.499 -1.152 1.00 88.69 81 GLY A N 1
ATOM 612 C CA . GLY A 1 81 ? 7.460 3.869 -0.861 1.00 88.69 81 GLY A CA 1
ATOM 613 C C . GLY A 1 81 ? 8.200 2.756 -0.115 1.00 88.69 81 GLY A C 1
ATOM 614 O O . GLY A 1 81 ? 9.278 2.344 -0.538 1.00 88.69 81 GLY A O 1
ATOM 615 N N . SER A 1 82 ? 7.597 2.199 0.939 1.00 87.38 82 SER A N 1
ATOM 616 C CA . SER A 1 82 ? 8.161 1.057 1.673 1.00 87.38 82 SER A CA 1
ATOM 617 C C . SER A 1 82 ? 8.350 -0.174 0.778 1.00 87.38 82 SER A C 1
ATOM 619 O O . SER A 1 82 ? 9.407 -0.796 0.823 1.00 87.38 82 SER A O 1
ATOM 621 N N . LEU A 1 83 ? 7.358 -0.499 -0.056 1.00 87.62 83 LEU A N 1
ATOM 622 C CA . LEU A 1 83 ? 7.395 -1.631 -0.985 1.00 87.62 83 LEU A CA 1
ATOM 623 C C . LEU A 1 83 ? 8.481 -1.462 -2.055 1.00 87.62 83 LEU A C 1
ATOM 625 O O . LEU A 1 83 ? 9.160 -2.421 -2.406 1.00 87.62 83 LEU A O 1
ATOM 629 N N . SER A 1 84 ? 8.673 -0.236 -2.547 1.00 85.12 84 SER A N 1
ATOM 630 C CA . SER A 1 84 ? 9.687 0.090 -3.556 1.00 85.12 84 SER A CA 1
ATOM 631 C C . SER A 1 84 ? 11.125 -0.128 -3.080 1.00 85.12 84 SER A C 1
ATOM 633 O O . SER A 1 84 ? 12.007 -0.356 -3.903 1.00 85.12 84 SER A O 1
ATOM 635 N N . ASN A 1 85 ? 11.351 -0.112 -1.762 1.00 86.31 85 ASN A N 1
ATOM 636 C CA . ASN A 1 85 ? 12.660 -0.366 -1.162 1.00 86.31 85 ASN A CA 1
ATOM 637 C C . ASN A 1 85 ? 12.958 -1.864 -0.966 1.00 86.31 85 ASN A C 1
ATOM 639 O O . ASN A 1 85 ? 14.098 -2.216 -0.657 1.00 86.31 85 ASN A O 1
ATOM 643 N N . ASP A 1 86 ? 11.977 -2.757 -1.144 1.00 86.00 86 ASP A N 1
ATOM 644 C CA . ASP A 1 86 ? 12.211 -4.199 -1.061 1.00 86.00 86 ASP A CA 1
ATOM 645 C C . ASP A 1 86 ? 12.746 -4.737 -2.393 1.00 86.00 86 ASP A C 1
ATOM 647 O O . ASP A 1 86 ? 11.999 -5.065 -3.319 1.00 86.00 86 ASP A O 1
ATOM 651 N N . LEU A 1 87 ? 14.071 -4.869 -2.473 1.00 84.00 87 LEU A N 1
ATOM 652 C CA . LEU A 1 87 ? 14.774 -5.352 -3.664 1.00 84.00 87 LEU A CA 1
ATOM 653 C C . LEU A 1 87 ? 14.452 -6.811 -4.024 1.00 84.00 87 LEU A C 1
ATOM 655 O O . LEU A 1 87 ? 14.701 -7.218 -5.163 1.00 84.00 87 LEU A O 1
ATOM 659 N N . ASN A 1 88 ? 13.894 -7.600 -3.097 1.00 83.75 88 ASN A N 1
ATOM 660 C CA . ASN A 1 88 ? 13.435 -8.957 -3.405 1.00 83.75 88 ASN A CA 1
ATOM 661 C C . ASN A 1 88 ? 12.144 -8.928 -4.232 1.00 83.75 88 ASN A C 1
ATOM 663 O O . ASN A 1 88 ? 11.905 -9.825 -5.044 1.00 83.75 88 ASN A O 1
ATOM 667 N N . ILE A 1 89 ? 11.331 -7.886 -4.039 1.00 80.62 89 ILE A N 1
ATOM 668 C CA . ILE A 1 89 ? 10.042 -7.704 -4.704 1.00 80.62 89 ILE A CA 1
ATOM 669 C C . ILE A 1 89 ? 10.194 -6.833 -5.957 1.00 80.62 89 ILE A C 1
ATOM 671 O O . ILE A 1 89 ? 9.733 -7.217 -7.037 1.00 80.62 89 ILE A O 1
ATOM 675 N N . LEU A 1 90 ? 10.878 -5.693 -5.833 1.00 84.06 90 LEU A N 1
ATOM 676 C CA . LEU A 1 90 ? 11.101 -4.704 -6.889 1.00 84.06 90 LEU A CA 1
ATOM 677 C C . LEU A 1 90 ? 12.606 -4.507 -7.138 1.00 84.06 90 LEU A C 1
ATOM 679 O O . LEU A 1 90 ? 13.229 -3.578 -6.629 1.00 84.06 90 LEU A O 1
ATOM 683 N N . PRO A 1 91 ? 13.220 -5.384 -7.943 1.00 80.44 91 PRO A N 1
ATOM 684 C CA . PRO A 1 91 ? 14.653 -5.342 -8.168 1.00 80.44 91 PRO A CA 1
ATOM 685 C C . PRO A 1 91 ? 15.033 -4.225 -9.145 1.00 80.44 91 PRO A C 1
ATOM 687 O O . PRO A 1 91 ? 14.505 -4.128 -10.253 1.00 80.44 91 PRO A O 1
ATOM 690 N N . ILE A 1 92 ? 16.027 -3.429 -8.752 1.00 84.56 92 ILE A N 1
ATOM 691 C CA . ILE A 1 92 ? 16.521 -2.251 -9.490 1.00 84.56 92 ILE A CA 1
ATOM 692 C C . ILE A 1 92 ? 17.387 -2.585 -10.713 1.00 84.56 92 ILE A C 1
ATOM 694 O O . ILE A 1 92 ? 17.831 -1.694 -11.430 1.00 84.56 92 ILE A O 1
ATOM 698 N N . ASN A 1 93 ? 17.646 -3.867 -10.976 1.00 87.56 93 ASN A N 1
ATOM 699 C CA . ASN A 1 93 ? 18.462 -4.295 -12.113 1.00 87.56 93 ASN A CA 1
ATOM 700 C C . ASN A 1 93 ? 17.718 -4.237 -13.462 1.00 87.56 93 ASN A C 1
ATOM 702 O O . ASN A 1 93 ? 18.321 -4.494 -14.503 1.00 87.56 93 ASN A O 1
ATOM 706 N N . TYR A 1 94 ? 16.430 -3.878 -13.462 1.00 86.00 94 TYR A N 1
ATOM 707 C CA . TYR A 1 94 ? 15.659 -3.585 -14.668 1.00 86.00 94 TYR A CA 1
ATOM 708 C C . TYR A 1 94 ? 15.465 -2.077 -14.808 1.00 86.00 94 TYR A C 1
ATOM 710 O O . TYR A 1 94 ? 14.696 -1.471 -14.073 1.00 86.00 94 TYR A O 1
ATOM 718 N N . ILE A 1 95 ? 16.114 -1.484 -15.810 1.00 86.62 95 ILE A N 1
ATOM 719 C CA . ILE A 1 95 ? 15.974 -0.051 -16.132 1.00 86.62 95 ILE A CA 1
ATOM 720 C C . ILE A 1 95 ? 14.585 0.263 -16.730 1.00 86.62 95 ILE A C 1
ATOM 722 O O . ILE A 1 95 ? 14.114 1.391 -16.667 1.00 86.62 95 ILE A O 1
ATOM 726 N N . ASP A 1 96 ? 13.916 -0.734 -17.320 1.00 87.88 96 ASP A N 1
ATOM 727 C CA . ASP A 1 96 ? 12.609 -0.586 -17.969 1.00 87.88 96 ASP A CA 1
ATOM 728 C C . ASP A 1 96 ? 11.602 -1.577 -17.373 1.00 87.88 96 ASP A C 1
ATOM 730 O O . ASP A 1 96 ? 11.807 -2.793 -17.432 1.00 87.88 96 ASP A O 1
ATOM 734 N N . TRP A 1 97 ? 10.481 -1.065 -16.853 1.00 86.56 97 TRP A N 1
ATOM 735 C CA . TRP A 1 97 ? 9.397 -1.867 -16.273 1.00 86.56 97 TRP A CA 1
ATOM 736 C C . TRP A 1 97 ? 8.828 -2.909 -17.244 1.00 86.56 97 TRP A C 1
ATOM 738 O O . TRP A 1 97 ? 8.410 -4.004 -16.851 1.00 86.56 97 TRP A O 1
ATOM 748 N N . ARG A 1 98 ? 8.847 -2.616 -18.548 1.00 90.12 98 ARG A N 1
ATOM 749 C CA . ARG A 1 98 ? 8.387 -3.552 -19.582 1.00 90.12 98 ARG A CA 1
ATOM 750 C C . ARG A 1 98 ? 9.267 -4.800 -19.651 1.00 90.12 98 ARG A C 1
ATOM 752 O O . ARG A 1 98 ? 8.762 -5.851 -20.028 1.00 90.12 98 ARG A O 1
ATOM 759 N N . LYS A 1 99 ? 10.533 -4.709 -19.225 1.00 91.00 99 LYS A N 1
ATOM 760 C CA . LYS A 1 99 ? 11.483 -5.833 -19.163 1.00 91.00 99 LYS A CA 1
ATOM 761 C C . LYS A 1 99 ? 11.351 -6.671 -17.890 1.00 91.00 99 LYS A C 1
ATOM 763 O O . LYS A 1 99 ? 11.914 -7.760 -17.837 1.00 91.00 99 LYS A O 1
ATOM 768 N N . VAL A 1 100 ? 10.626 -6.193 -16.876 1.00 88.88 100 VAL A N 1
ATOM 769 C CA . VAL A 1 100 ? 10.387 -6.964 -15.651 1.00 88.88 100 VAL A CA 1
ATOM 770 C C . VAL A 1 100 ? 9.503 -8.175 -15.985 1.00 88.88 100 VAL A C 1
ATOM 772 O O . VAL A 1 100 ? 8.422 -7.991 -16.558 1.00 88.88 100 VAL A O 1
ATOM 775 N N . PRO A 1 101 ? 9.919 -9.405 -15.628 1.00 90.81 101 PRO A N 1
ATOM 776 C CA . PRO A 1 101 ? 9.123 -10.604 -15.861 1.00 90.81 101 PRO A CA 1
ATOM 777 C C . PRO A 1 101 ? 7.734 -10.527 -15.218 1.00 90.81 101 PRO A C 1
ATOM 779 O O . PRO A 1 101 ? 7.598 -10.071 -14.081 1.00 90.81 101 PRO A O 1
ATOM 782 N N . ASN A 1 102 ? 6.711 -11.042 -15.907 1.00 90.94 102 ASN A N 1
ATOM 783 C CA . ASN A 1 102 ? 5.322 -10.979 -15.432 1.00 90.94 102 ASN A CA 1
ATOM 784 C C . ASN A 1 102 ? 5.138 -11.596 -14.041 1.00 90.94 102 ASN A C 1
ATOM 786 O O . ASN A 1 102 ? 4.455 -11.006 -13.216 1.00 90.94 102 ASN A O 1
ATOM 790 N N . TYR A 1 103 ? 5.816 -12.704 -13.725 1.00 90.19 103 TYR A N 1
ATOM 791 C CA . TYR A 1 103 ? 5.696 -13.335 -12.405 1.00 90.19 103 TYR A CA 1
ATOM 792 C C . TYR A 1 103 ? 6.076 -12.397 -11.242 1.00 90.19 103 TYR A C 1
ATOM 794 O O . TYR A 1 103 ? 5.505 -12.505 -10.161 1.00 90.19 103 TYR A O 1
ATOM 802 N N . ARG A 1 104 ? 7.008 -11.453 -11.455 1.00 88.12 104 ARG A N 1
ATOM 803 C CA . ARG A 1 104 ? 7.374 -10.446 -10.444 1.00 88.12 104 ARG A CA 1
ATOM 804 C C . ARG A 1 104 ? 6.299 -9.378 -10.304 1.00 88.12 104 ARG A C 1
ATOM 806 O O . ARG A 1 104 ? 5.978 -8.986 -9.189 1.00 88.12 104 ARG A O 1
ATOM 813 N N . LYS A 1 105 ? 5.705 -8.956 -11.422 1.00 89.19 105 LYS A N 1
ATOM 814 C CA . LYS A 1 105 ? 4.570 -8.020 -11.433 1.00 89.19 105 LYS A CA 1
ATOM 815 C C . LYS A 1 105 ? 3.376 -8.610 -10.683 1.00 89.19 105 LYS A C 1
ATOM 817 O O . LYS A 1 105 ? 2.798 -7.938 -9.839 1.00 89.19 105 LYS A O 1
ATOM 822 N N . GLU A 1 106 ? 3.086 -9.889 -10.914 1.00 90.38 106 GLU A N 1
ATOM 823 C CA . GLU A 1 106 ? 2.043 -10.625 -10.191 1.00 90.38 106 GLU A CA 1
ATOM 824 C C . GLU A 1 106 ? 2.351 -10.763 -8.696 1.00 90.38 106 GLU A C 1
ATOM 826 O O . GLU A 1 106 ? 1.452 -10.681 -7.865 1.00 90.38 106 GLU A O 1
ATOM 831 N N . MET A 1 107 ? 3.619 -10.952 -8.325 1.00 89.25 107 MET A N 1
ATOM 832 C CA . MET A 1 107 ? 4.026 -11.008 -6.920 1.00 89.25 107 MET A CA 1
ATOM 833 C C . MET A 1 107 ? 3.788 -9.669 -6.208 1.00 89.25 107 MET A C 1
ATOM 835 O O . MET A 1 107 ? 3.191 -9.656 -5.135 1.00 89.25 107 MET A O 1
ATOM 839 N N . VAL A 1 108 ? 4.175 -8.550 -6.833 1.00 88.69 108 VAL A N 1
ATOM 840 C CA . VAL A 1 108 ? 3.887 -7.187 -6.343 1.00 88.69 108 VAL A CA 1
ATOM 841 C C . VAL A 1 108 ? 2.379 -6.973 -6.207 1.00 88.69 108 VAL A C 1
ATOM 843 O O . VAL A 1 108 ? 1.910 -6.491 -5.178 1.00 88.69 108 VAL A O 1
ATOM 846 N N . TRP A 1 109 ? 1.612 -7.364 -7.227 1.00 88.69 109 TRP A N 1
ATOM 847 C CA . TRP A 1 109 ? 0.158 -7.227 -7.226 1.00 88.69 109 TRP A CA 1
ATOM 848 C C . TRP A 1 109 ? -0.497 -8.005 -6.082 1.00 88.69 109 TRP A C 1
ATOM 850 O O . TRP A 1 109 ? -1.341 -7.460 -5.375 1.00 88.69 109 TRP A O 1
ATOM 860 N N . LYS A 1 110 ? -0.061 -9.247 -5.838 1.00 88.31 110 LYS A N 1
ATOM 861 C CA . LYS A 1 110 ? -0.537 -10.058 -4.709 1.00 88.31 110 LYS A CA 1
ATOM 862 C C . LYS A 1 110 ? -0.256 -9.400 -3.364 1.00 88.31 110 LYS A C 1
ATOM 864 O O . LYS A 1 110 ? -1.114 -9.466 -2.497 1.00 88.31 110 LYS A O 1
ATOM 869 N N . VAL A 1 111 ? 0.904 -8.764 -3.190 1.00 85.00 111 VAL A N 1
ATOM 870 C CA . VAL A 1 111 ? 1.207 -8.019 -1.958 1.00 85.00 111 VAL A CA 1
ATOM 871 C C . VAL A 1 111 ? 0.219 -6.867 -1.791 1.00 85.00 111 VAL A C 1
ATOM 873 O O . VAL A 1 111 ? -0.434 -6.789 -0.761 1.00 85.00 111 VAL A O 1
ATOM 876 N N . ILE A 1 112 ? 0.032 -6.034 -2.817 1.00 84.44 112 ILE A N 1
ATOM 877 C CA . ILE A 1 112 ? -0.863 -4.867 -2.745 1.00 84.44 112 ILE A CA 1
ATOM 878 C C . ILE A 1 112 ? -2.326 -5.272 -2.515 1.00 84.44 112 ILE A C 1
ATOM 880 O O . ILE A 1 112 ? -3.032 -4.591 -1.787 1.00 84.44 112 ILE A O 1
ATOM 884 N N . HIS A 1 113 ? -2.787 -6.359 -3.135 1.00 79.88 113 HIS A N 1
ATOM 885 C CA . HIS A 1 113 ? -4.175 -6.809 -3.017 1.00 79.88 113 HIS A CA 1
ATOM 886 C C . HIS A 1 113 ? -4.462 -7.552 -1.699 1.00 79.88 113 HIS A C 1
ATOM 888 O O . HIS A 1 113 ? -5.599 -7.551 -1.226 1.00 79.88 113 HIS A O 1
ATOM 894 N N . ASN A 1 114 ? -3.466 -8.242 -1.137 1.00 70.56 114 ASN A N 1
ATOM 895 C CA . ASN A 1 114 ? -3.632 -9.023 0.093 1.00 70.56 114 ASN A CA 1
ATOM 896 C C . ASN A 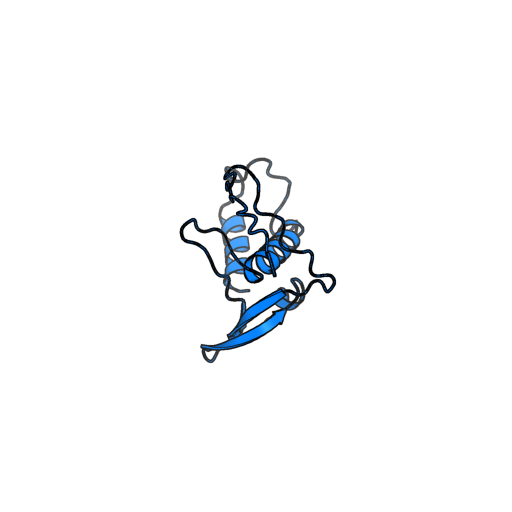1 114 ? -3.315 -8.232 1.370 1.00 70.56 114 ASN A C 1
ATOM 898 O O . ASN A 1 114 ? -3.568 -8.756 2.454 1.00 70.56 114 ASN A O 1
ATOM 902 N N . THR A 1 115 ? -2.750 -7.030 1.238 1.00 58.91 115 THR A N 1
ATOM 903 C CA . THR A 1 115 ? -2.568 -6.068 2.336 1.00 58.91 115 THR A CA 1
ATOM 904 C C . THR A 1 115 ? -3.818 -5.196 2.470 1.00 58.91 115 THR A C 1
ATOM 906 O O . THR A 1 115 ? -4.200 -4.855 3.610 1.00 58.91 115 THR A O 1
#

Radius of gyration: 18.62 Å; chains: 1; bounding box: 37×61×33 Å

Organism: Arabidopsis suecica (NCBI:txid45249)

Sequence (115 aa):
MSGTDSQVSHNEDLSAPPPLGPELASGKWRVRVVDGDAKITEEMISGKEVWSMLNRRVIVDFNRRGQPIKDSGGLFGSCLGSLSNDLNILPINYIDWRKVPNYRKEMVWKVIHNT

pLDDT: mean 79.46, std 19.17, range [35.38, 96.88]

Secondary structure (DSSP, 8-state):
-------------TTSPPPPP---TTSEEEEEEEETT--EEEEEEEHHHHTT--SEEEEPPB-TTS-B-HHHHHHHHHHHHHHHT-TTTS-TT-SSGGGS-HHHHHHHHHHHHH-